Protein AF-A0A2A2KFQ8-F1 (afdb_monomer)

Radius of gyration: 24.81 Å; Cα contacts (8 Å, |Δi|>4): 143; chains: 1; bounding box: 69×61×55 Å

Secondary structure (DSSP, 8-state):
-PPP--------S----HHHHHHHHHHTTHHHHHHHTTT-EEEEESS-SS---TTT--EEEEE-PPPTTPEES-TTS-HHHHHHHHHHHHT-TT----PPPSS-HHHHHH-HHHH--TTS-SEEPPPHHHHHHHHHHHHHHHHHHHHHHHHHHHHH-

Foldseek 3Di:
DDDDPDDPPDDPDDPPPVVVVVVVVVLLCLLVVLQVCQPDWDWDFPDPDPDDDPVPTDTDTDAQAADPQWDFLEPSHDRRSLSSSLVCLCPDPVNDPAAEFPDHSVRCVVPVSVRDDSNYGRTDHRPPVVVVVVVVVVVVVVVVVVVVVVVVVVVVD

Solvent-accessible surface area (backbone atoms only — not comparable to full-atom values): 9575 Å² total; per-residue (Å²): 138,86,81,80,93,78,86,87,88,80,87,84,80,88,81,81,47,70,63,59,59,49,47,62,60,51,37,72,44,49,61,55,54,18,52,71,50,40,81,54,65,45,75,42,59,70,67,92,54,106,67,85,50,90,91,76,56,58,65,44,82,44,60,60,68,48,61,95,76,62,45,74,43,50,88,95,45,56,56,31,12,39,31,48,30,38,53,56,37,62,70,33,92,81,61,52,70,81,42,46,46,87,54,50,49,66,52,37,70,75,38,44,87,78,50,57,56,72,73,31,28,60,28,39,68,72,52,74,70,61,50,57,54,50,50,53,54,49,53,49,53,52,51,53,52,51,50,53,50,52,55,52,49,66,75,77,106

Nearest PDB structures (foldseek):
  5aww-assembly1_Y  TM=3.226E-01  e=3.446E+00  Thermus thermophilus HB8
  8bf9-assembly1_C  TM=2.603E-01  e=3.677E+00  Ovis aries
  3gjx-assembly1_A  TM=3.057E-01  e=9.121E+00  Mus musculus
  5nco-assembly1_g  TM=2.436E-01  e=5.791E+00  Escherichia coli

Sequence (157 aa):
MFLNLKNSKQVSESFQCNFCKKINKIKKFQLMWAKSLEGLTCSVPARMGDKSDVERDEYIEESLQLAGRLTKICDAMSDRGVAAHICSTVHHPAQMGVYGQKASKEKLAENLLLNYDPNQPMIQWIDKITLEEDIRAQEKRVLDARKRLQEVLKHFG

Organism: NCBI:txid2018661

Mean predicted aligned error: 13.71 Å

Structure (mmCIF, N/CA/C/O backbone):
data_AF-A0A2A2KFQ8-F1
#
_entry.id   AF-A0A2A2KFQ8-F1
#
loop_
_atom_site.group_PDB
_atom_site.id
_atom_site.type_symbol
_atom_site.label_atom_id
_atom_site.label_alt_id
_atom_site.label_comp_id
_atom_site.label_asym_id
_atom_site.label_entity_id
_atom_site.label_seq_id
_atom_site.pdbx_PDB_ins_code
_atom_site.Cartn_x
_atom_site.Cartn_y
_atom_site.Cartn_z
_atom_site.occupancy
_atom_site.B_iso_or_equiv
_atom_site.auth_seq_id
_atom_site.auth_comp_id
_atom_site.auth_asym_id
_atom_site.auth_atom_id
_atom_site.pdbx_PDB_model_num
ATOM 1 N N . MET A 1 1 ? 37.875 24.506 37.601 1.00 35.56 1 MET A N 1
ATOM 2 C CA . MET A 1 1 ? 38.406 24.745 36.243 1.00 35.56 1 MET A CA 1
ATOM 3 C C . MET A 1 1 ? 37.353 24.248 35.262 1.00 35.56 1 MET A C 1
ATOM 5 O O . MET A 1 1 ? 37.184 23.048 35.112 1.00 35.56 1 MET A O 1
ATOM 9 N N . PHE A 1 2 ? 36.532 25.162 34.744 1.00 31.30 2 PHE A N 1
ATOM 10 C CA . PHE A 1 2 ? 35.403 24.858 33.863 1.00 31.30 2 PHE A CA 1
ATOM 11 C C . PHE A 1 2 ? 35.916 24.665 32.432 1.00 31.30 2 PHE A C 1
ATOM 13 O O . PHE A 1 2 ? 36.506 25.590 31.875 1.00 31.30 2 PHE A O 1
ATOM 20 N N . LEU A 1 3 ? 35.706 23.489 31.835 1.00 36.66 3 LEU A N 1
ATOM 21 C CA . LEU A 1 3 ? 35.975 23.279 30.413 1.00 36.66 3 LEU A CA 1
ATOM 22 C C . LEU A 1 3 ? 34.719 23.607 29.599 1.00 36.66 3 LEU A C 1
ATOM 24 O O . LEU A 1 3 ? 33.639 23.062 29.815 1.00 36.66 3 LEU A O 1
ATOM 28 N N . ASN A 1 4 ? 34.900 24.568 28.697 1.00 32.25 4 ASN A N 1
ATOM 29 C CA . ASN A 1 4 ? 33.914 25.147 27.796 1.00 32.25 4 ASN A CA 1
ATOM 30 C C . ASN A 1 4 ? 33.341 24.102 26.823 1.00 32.25 4 ASN A C 1
ATOM 32 O O . ASN A 1 4 ? 34.057 23.579 25.974 1.00 32.25 4 ASN A O 1
ATOM 36 N N . LEU A 1 5 ? 32.023 23.900 26.871 1.00 39.34 5 LEU A N 1
ATOM 37 C CA . LEU A 1 5 ? 31.228 23.318 25.788 1.00 39.34 5 LEU A CA 1
ATOM 38 C C . LEU A 1 5 ? 30.951 24.399 24.734 1.00 39.34 5 LEU A C 1
ATOM 40 O O . LEU A 1 5 ? 29.919 25.068 24.771 1.00 39.34 5 LEU A O 1
ATOM 44 N N . LYS A 1 6 ? 31.871 24.593 23.789 1.00 44.69 6 LYS A N 1
ATOM 45 C CA . LYS A 1 6 ? 31.584 25.312 22.541 1.00 44.69 6 LYS A CA 1
ATOM 46 C C . LYS A 1 6 ? 32.196 24.537 21.377 1.00 44.69 6 LYS A C 1
ATOM 48 O O . LYS A 1 6 ? 33.383 24.241 21.406 1.00 44.69 6 LYS A O 1
ATOM 53 N N . ASN A 1 7 ? 31.359 24.271 20.371 1.00 39.81 7 ASN A N 1
ATOM 54 C CA . ASN A 1 7 ? 31.661 23.720 19.038 1.00 39.81 7 ASN A CA 1
ATOM 55 C C . ASN A 1 7 ? 31.490 22.203 18.826 1.00 39.81 7 ASN A C 1
ATOM 57 O O . ASN A 1 7 ? 32.438 21.510 18.484 1.00 39.81 7 ASN A O 1
ATOM 61 N N . SER A 1 8 ? 30.248 21.705 18.879 1.00 34.75 8 SER A N 1
ATOM 62 C CA . SER A 1 8 ? 29.870 20.436 18.217 1.00 34.75 8 SER A CA 1
ATOM 63 C C . SER A 1 8 ? 28.773 20.592 17.150 1.00 34.75 8 SER A C 1
ATOM 65 O O . SER A 1 8 ? 28.132 19.623 16.752 1.00 34.75 8 SER A O 1
ATOM 67 N N . LYS A 1 9 ? 28.563 21.810 16.634 1.00 41.12 9 LYS A N 1
ATOM 68 C CA . LYS A 1 9 ? 27.753 22.048 15.430 1.00 41.12 9 LYS A CA 1
ATOM 69 C C . LYS A 1 9 ? 28.674 22.181 14.221 1.00 41.12 9 LYS A C 1
ATOM 71 O O . LYS A 1 9 ? 28.974 23.304 13.844 1.00 41.12 9 LYS A O 1
ATOM 76 N N . GLN A 1 10 ? 29.141 21.058 13.672 1.00 40.16 10 GLN A N 1
ATOM 77 C CA . GLN A 1 10 ? 29.622 20.924 12.283 1.00 40.16 10 GLN A CA 1
ATOM 78 C C . GLN A 1 10 ? 30.092 19.481 12.020 1.00 40.16 10 GLN A C 1
ATOM 80 O O . GLN A 1 10 ? 31.279 19.208 11.925 1.00 40.16 10 GLN A O 1
ATOM 85 N N . VAL A 1 11 ? 29.158 18.533 11.902 1.00 35.00 11 VAL A N 1
ATOM 86 C CA . VAL A 1 11 ? 29.394 17.291 11.135 1.00 35.00 11 VAL A CA 1
ATOM 87 C C . VAL A 1 11 ? 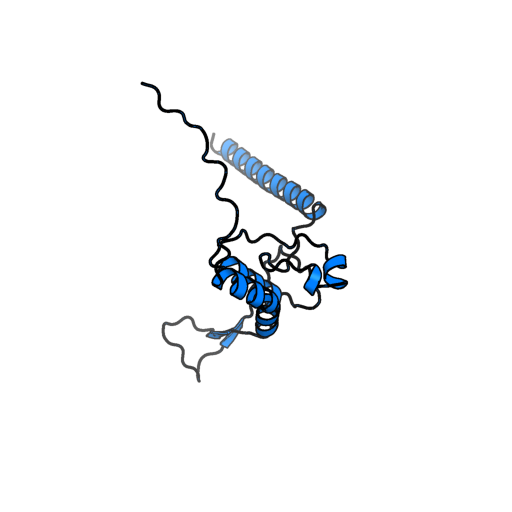28.091 16.944 10.419 1.00 35.00 11 VAL A C 1
ATOM 89 O O . VAL A 1 11 ? 27.407 15.973 10.726 1.00 35.00 11 VAL A O 1
ATOM 92 N N . SER A 1 12 ? 27.680 17.814 9.505 1.00 43.56 12 SER A N 1
ATOM 93 C CA . SER A 1 12 ? 26.531 17.582 8.632 1.00 43.56 12 SER A CA 1
ATOM 94 C C . SER A 1 12 ? 26.902 17.924 7.201 1.00 43.56 12 SER A C 1
ATOM 96 O O . SER A 1 12 ? 26.309 18.811 6.613 1.00 43.56 12 SER A O 1
ATOM 98 N N . GLU A 1 13 ? 27.914 17.263 6.655 1.00 43.75 13 GLU A N 1
ATOM 99 C CA . GLU A 1 13 ? 28.114 17.184 5.211 1.00 43.75 13 GLU A CA 1
ATOM 100 C C . GLU A 1 13 ? 29.193 16.139 4.915 1.00 43.75 13 GLU A C 1
ATOM 102 O O . GLU A 1 13 ? 30.226 16.091 5.576 1.00 43.75 13 GLU A O 1
ATOM 107 N N . SER A 1 14 ? 28.940 15.307 3.903 1.00 37.91 14 SER A N 1
ATOM 108 C CA . SER A 1 14 ? 29.900 14.399 3.250 1.00 37.91 14 SER A CA 1
ATOM 109 C C . SER A 1 14 ? 30.211 13.020 3.868 1.00 37.91 14 SER A C 1
ATOM 111 O O . SER A 1 14 ? 31.342 12.560 3.838 1.00 37.91 14 SER A O 1
ATOM 113 N N . PHE A 1 15 ? 29.192 12.238 4.239 1.00 36.88 15 PHE A N 1
ATOM 114 C CA . PHE A 1 15 ? 29.289 10.768 4.112 1.00 36.88 15 PHE A CA 1
ATOM 115 C C . PHE A 1 15 ? 28.131 10.216 3.277 1.00 36.88 15 PHE A C 1
ATOM 117 O O . PHE A 1 15 ? 27.315 9.409 3.716 1.00 36.88 15 PHE A O 1
ATOM 124 N N . GLN A 1 16 ? 28.051 10.645 2.014 1.00 44.84 16 GLN A N 1
ATOM 125 C CA . GLN A 1 16 ? 27.283 9.880 1.035 1.00 44.84 16 GLN A CA 1
ATOM 126 C C . GLN A 1 16 ? 28.071 8.617 0.688 1.00 44.84 16 GLN A C 1
ATOM 128 O O . GLN A 1 16 ? 28.895 8.614 -0.225 1.00 44.84 16 GLN A O 1
ATOM 133 N N . CYS A 1 17 ? 27.801 7.538 1.422 1.00 39.78 17 CYS A N 1
ATOM 134 C CA . CYS A 1 17 ? 28.286 6.212 1.076 1.00 39.78 17 CYS A CA 1
ATOM 135 C C . CYS A 1 17 ? 27.927 5.899 -0.388 1.00 39.78 17 CYS A C 1
ATOM 137 O O . CYS A 1 17 ? 26.783 6.088 -0.818 1.00 39.78 17 CYS A O 1
ATOM 139 N N . ASN A 1 18 ? 28.890 5.399 -1.164 1.00 50.25 18 ASN A N 1
ATOM 140 C CA . ASN A 1 18 ? 28.658 4.977 -2.549 1.00 50.25 18 ASN A CA 1
ATOM 141 C C . ASN A 1 18 ? 27.547 3.913 -2.646 1.00 50.25 18 ASN A C 1
ATOM 143 O O . ASN A 1 18 ? 26.842 3.847 -3.653 1.00 50.25 18 ASN A O 1
ATOM 147 N N . PHE A 1 19 ? 27.322 3.152 -1.570 1.00 44.12 19 PHE A N 1
ATOM 148 C CA . PHE A 1 19 ? 26.177 2.259 -1.406 1.00 44.12 19 PHE A CA 1
ATOM 149 C C . PHE A 1 19 ? 24.840 3.013 -1.438 1.00 44.12 19 PHE A C 1
ATOM 151 O O . PHE A 1 19 ? 23.972 2.653 -2.224 1.00 44.12 19 PHE A O 1
ATOM 158 N N . CYS A 1 20 ? 24.692 4.120 -0.700 1.00 46.88 20 CYS A N 1
ATOM 159 C CA . CYS A 1 20 ? 23.482 4.955 -0.725 1.00 46.88 20 CYS A CA 1
ATOM 160 C C . CYS A 1 20 ? 23.228 5.575 -2.109 1.00 46.88 20 CYS A C 1
ATOM 162 O O . CYS A 1 20 ? 22.082 5.652 -2.553 1.00 46.88 20 CYS A O 1
ATOM 164 N N . LYS A 1 21 ? 24.286 5.957 -2.841 1.00 52.19 21 LYS A N 1
ATOM 165 C CA . LYS A 1 21 ? 24.166 6.430 -4.235 1.00 52.19 21 LYS A CA 1
ATOM 166 C C . LYS A 1 21 ? 23.682 5.322 -5.181 1.00 52.19 21 LYS A C 1
ATOM 168 O O . LYS A 1 21 ? 22.870 5.589 -6.065 1.00 52.19 21 LYS A O 1
ATOM 173 N N . LYS A 1 22 ? 24.150 4.083 -4.993 1.00 54.91 22 LYS A N 1
ATOM 174 C CA . LYS A 1 22 ? 23.729 2.909 -5.780 1.00 54.91 22 LYS A CA 1
ATOM 175 C C . LYS A 1 22 ? 22.299 2.485 -5.430 1.00 54.91 22 LYS A C 1
ATOM 177 O O . LYS A 1 22 ? 21.503 2.259 -6.336 1.00 54.91 22 LYS A O 1
ATOM 182 N N . ILE A 1 23 ? 21.945 2.504 -4.144 1.00 55.12 23 ILE A N 1
ATOM 183 C CA . ILE A 1 23 ? 20.581 2.306 -3.642 1.00 55.12 23 ILE A CA 1
ATOM 184 C C . ILE A 1 23 ? 19.624 3.320 -4.268 1.00 55.12 23 ILE A C 1
ATOM 186 O O . ILE A 1 23 ? 18.593 2.916 -4.781 1.00 55.12 23 ILE A O 1
ATOM 190 N N . ASN A 1 24 ? 19.961 4.613 -4.305 1.00 56.47 24 ASN A N 1
ATOM 191 C CA . ASN A 1 24 ? 19.089 5.628 -4.913 1.00 56.47 24 ASN A CA 1
ATOM 192 C C . ASN A 1 24 ? 18.860 5.417 -6.418 1.00 56.47 24 ASN A C 1
ATOM 194 O O . ASN A 1 24 ? 17.800 5.779 -6.926 1.00 56.47 24 ASN A O 1
ATOM 198 N N . LYS A 1 25 ? 19.813 4.808 -7.138 1.00 60.00 25 LYS A N 1
ATOM 199 C CA . LYS A 1 25 ? 19.604 4.399 -8.536 1.00 60.00 25 LYS A CA 1
ATOM 200 C C . LYS A 1 25 ? 18.692 3.171 -8.637 1.00 60.00 25 LYS A C 1
ATOM 202 O O . LYS A 1 25 ? 17.781 3.184 -9.454 1.00 60.00 25 LYS A O 1
ATOM 207 N N . ILE A 1 26 ? 18.893 2.157 -7.791 1.00 60.72 26 ILE A N 1
ATOM 208 C CA . ILE A 1 26 ? 18.080 0.923 -7.750 1.00 60.72 26 ILE A CA 1
ATOM 209 C C . ILE A 1 26 ? 16.635 1.216 -7.315 1.00 60.72 26 ILE A C 1
ATOM 211 O O . ILE A 1 26 ? 15.695 0.664 -7.874 1.00 60.72 26 ILE A O 1
ATOM 215 N N . LYS A 1 27 ? 16.447 2.154 -6.384 1.00 60.91 27 LYS A N 1
ATOM 216 C CA . LYS A 1 27 ? 15.154 2.618 -5.864 1.00 60.91 27 LYS A CA 1
ATOM 217 C C . LYS A 1 27 ? 14.185 3.078 -6.959 1.00 60.91 27 LYS A C 1
ATOM 219 O O . LYS A 1 27 ? 12.992 2.813 -6.871 1.00 60.91 27 LYS A O 1
ATOM 224 N N . LYS A 1 28 ? 14.688 3.694 -8.035 1.00 61.06 28 LYS A N 1
ATOM 225 C CA . LYS A 1 28 ? 13.858 4.087 -9.190 1.00 61.06 28 LYS A CA 1
ATOM 226 C C . LYS A 1 28 ? 13.287 2.887 -9.957 1.00 61.06 28 LYS A C 1
ATOM 228 O O . LYS A 1 28 ? 12.261 3.022 -10.609 1.00 61.06 28 LYS A O 1
ATOM 233 N N . PHE A 1 29 ? 13.921 1.720 -9.851 1.00 68.62 29 PHE A N 1
ATOM 234 C CA . PHE A 1 29 ? 13.478 0.474 -10.481 1.00 68.62 29 PHE A CA 1
ATOM 235 C C . PHE A 1 29 ? 12.628 -0.406 -9.558 1.00 68.62 29 PHE A C 1
ATOM 237 O O . PHE A 1 29 ? 12.080 -1.399 -10.023 1.00 68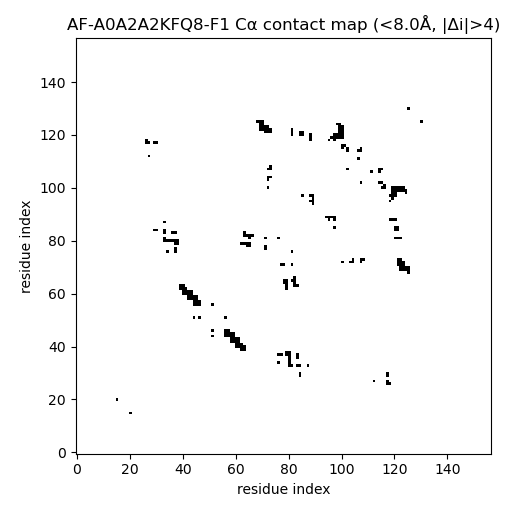.62 29 PHE A O 1
ATOM 244 N N . GLN A 1 30 ? 12.459 -0.045 -8.281 1.00 73.69 30 GLN A N 1
ATOM 245 C CA . GLN A 1 30 ? 11.615 -0.803 -7.349 1.00 73.69 30 GLN A CA 1
ATOM 246 C C . GLN A 1 30 ? 10.174 -0.923 -7.860 1.00 73.69 30 GLN A C 1
ATOM 248 O O . GLN A 1 30 ? 9.563 -1.985 -7.760 1.00 73.69 30 GLN A O 1
ATOM 253 N N . LEU A 1 31 ? 9.674 0.137 -8.498 1.00 76.44 31 LEU A N 1
ATOM 254 C CA . LEU A 1 31 ? 8.362 0.135 -9.129 1.00 76.44 31 LEU A CA 1
ATOM 255 C C . LEU A 1 31 ? 8.282 -0.846 -10.310 1.00 76.44 31 LEU A C 1
ATOM 257 O O . LEU A 1 31 ? 7.271 -1.519 -10.482 1.00 76.44 31 LEU A O 1
ATOM 261 N N . MET A 1 32 ? 9.362 -0.975 -11.088 1.00 80.31 32 MET A N 1
ATOM 262 C CA . MET A 1 32 ? 9.439 -1.939 -12.191 1.00 80.31 32 MET A CA 1
ATOM 263 C C . MET A 1 32 ? 9.389 -3.374 -11.666 1.00 80.31 32 MET A C 1
ATOM 265 O O . MET A 1 32 ? 8.699 -4.205 -12.240 1.00 80.31 32 MET A O 1
ATOM 269 N N . TRP A 1 33 ? 10.069 -3.667 -10.554 1.00 80.69 33 TRP A N 1
ATOM 270 C CA . TRP A 1 33 ? 10.017 -4.993 -9.934 1.00 80.69 33 TRP A CA 1
ATOM 271 C C . TRP A 1 33 ? 8.635 -5.317 -9.380 1.00 80.69 33 TRP A C 1
ATOM 273 O O . TRP A 1 33 ? 8.127 -6.405 -9.631 1.00 80.69 33 TRP A O 1
ATOM 283 N N . ALA A 1 34 ? 7.999 -4.367 -8.692 1.00 82.56 34 ALA A N 1
ATOM 284 C CA . ALA A 1 34 ? 6.628 -4.540 -8.226 1.00 82.56 34 ALA A CA 1
ATOM 285 C C . ALA A 1 34 ? 5.658 -4.799 -9.391 1.00 82.56 34 ALA A C 1
ATOM 287 O O . ALA A 1 34 ? 4.821 -5.695 -9.306 1.00 82.56 34 ALA A O 1
ATOM 288 N N . LYS A 1 35 ? 5.826 -4.082 -10.512 1.00 83.31 35 LYS A N 1
ATOM 289 C CA . LYS A 1 35 ? 5.046 -4.305 -11.734 1.00 83.31 35 LYS A CA 1
ATOM 290 C C . LYS A 1 35 ? 5.298 -5.686 -12.345 1.00 83.31 35 LYS A C 1
ATOM 292 O O . LYS A 1 35 ? 4.350 -6.342 -12.762 1.00 83.31 35 LYS A O 1
ATOM 297 N N . SER A 1 36 ? 6.544 -6.154 -12.375 1.00 84.44 36 SER A N 1
ATOM 298 C CA . SER A 1 36 ? 6.874 -7.492 -12.888 1.00 84.44 36 SER A CA 1
ATOM 299 C C . SER A 1 36 ? 6.271 -8.625 -12.052 1.00 84.44 36 SER A C 1
ATOM 301 O O . SER A 1 36 ? 6.023 -9.701 -12.585 1.00 84.44 36 SER A O 1
ATOM 303 N N . LEU A 1 37 ? 6.020 -8.394 -10.760 1.00 81.38 37 LEU A N 1
ATOM 304 C CA . LEU A 1 37 ? 5.415 -9.374 -9.849 1.00 81.38 37 LEU A CA 1
ATOM 305 C C . LEU A 1 37 ? 3.879 -9.366 -9.870 1.00 81.38 37 LEU A C 1
ATOM 307 O O . LEU A 1 37 ? 3.251 -10.138 -9.154 1.00 81.38 37 LEU A O 1
ATOM 311 N N . GLU A 1 38 ? 3.257 -8.521 -10.689 1.00 83.50 38 GLU A N 1
ATOM 312 C CA . GLU A 1 38 ? 1.804 -8.345 -10.714 1.00 83.50 38 GLU A CA 1
ATOM 313 C C . GLU A 1 38 ? 1.032 -9.617 -11.114 1.00 83.50 38 GLU A C 1
ATOM 315 O O . GLU A 1 38 ? -0.071 -9.861 -10.625 1.00 83.50 38 GLU A O 1
ATOM 320 N N . GLY A 1 39 ? 1.623 -10.437 -11.987 1.00 82.69 39 GLY A N 1
ATOM 321 C CA . GLY A 1 39 ? 1.049 -11.705 -12.443 1.00 82.69 39 GLY A CA 1
ATOM 322 C C . GLY A 1 39 ? 1.375 -12.902 -11.550 1.00 82.69 39 GLY A C 1
ATOM 323 O O . GLY A 1 39 ? 1.012 -14.017 -11.907 1.00 82.69 39 GLY A O 1
ATOM 324 N N . LEU A 1 40 ? 2.081 -12.703 -10.431 1.00 83.81 40 LEU A N 1
ATOM 325 C CA . LEU A 1 40 ? 2.493 -13.805 -9.569 1.00 83.81 40 LEU A CA 1
ATOM 326 C C . LEU A 1 40 ? 1.281 -14.371 -8.814 1.00 83.81 40 LEU A C 1
ATOM 328 O O . LEU A 1 40 ? 0.627 -13.668 -8.039 1.00 83.81 40 LEU A O 1
ATOM 332 N N . THR A 1 41 ? 1.013 -15.654 -9.023 1.00 84.44 41 THR A N 1
ATOM 333 C CA . THR A 1 41 ? 0.050 -16.450 -8.259 1.00 84.44 41 THR A CA 1
ATOM 334 C C . THR A 1 41 ? 0.796 -17.556 -7.520 1.00 84.44 41 THR A C 1
ATOM 336 O O . THR A 1 41 ? 1.845 -18.024 -7.970 1.00 84.44 41 THR A O 1
ATOM 339 N N . CYS A 1 42 ? 0.301 -17.945 -6.349 1.00 81.50 42 CYS A N 1
ATOM 340 C CA . CYS A 1 42 ? 0.775 -19.121 -5.639 1.00 81.50 42 CYS A CA 1
ATOM 341 C C . CYS A 1 42 ? -0.289 -20.215 -5.699 1.00 81.50 42 CYS A C 1
ATOM 343 O O . CYS A 1 42 ? -1.468 -19.979 -5.453 1.00 81.50 42 CYS A O 1
ATOM 345 N N . SER A 1 43 ? 0.140 -21.428 -6.025 1.00 82.56 43 SER A N 1
ATOM 346 C CA . SER A 1 43 ? -0.688 -22.622 -5.927 1.00 82.56 43 SER A CA 1
ATOM 347 C C . SER A 1 43 ? -0.634 -23.130 -4.488 1.00 82.56 43 SER A C 1
ATOM 349 O O . SER A 1 43 ? 0.396 -23.648 -4.044 1.00 82.56 43 SER A O 1
ATOM 351 N N . VAL A 1 44 ? -1.723 -22.969 -3.745 1.00 81.31 44 VAL A N 1
ATOM 352 C CA . VAL A 1 44 ? -1.861 -23.496 -2.386 1.00 81.31 44 VAL A CA 1
ATOM 353 C C . VAL A 1 44 ? -2.555 -24.856 -2.474 1.00 81.31 44 VAL A C 1
ATOM 355 O O . VAL A 1 44 ? -3.658 -24.923 -3.017 1.00 81.31 44 VAL A O 1
ATOM 358 N N . PRO A 1 45 ? -1.945 -25.952 -1.988 1.00 79.62 45 PRO A N 1
ATOM 359 C CA . PRO A 1 45 ? -2.618 -27.246 -1.970 1.00 79.62 45 PRO A CA 1
ATOM 360 C C . PRO A 1 45 ? -3.864 -27.164 -1.077 1.00 79.62 45 PRO A C 1
ATOM 362 O O . PRO A 1 45 ? -3.793 -26.709 0.065 1.00 79.62 45 PRO A O 1
ATOM 365 N N . ALA A 1 46 ? -5.013 -27.605 -1.592 1.00 74.19 46 ALA A N 1
ATOM 366 C CA . ALA A 1 46 ? -6.297 -27.561 -0.888 1.00 74.19 46 ALA A CA 1
ATOM 367 C C . ALA A 1 46 ? -6.315 -28.483 0.344 1.00 74.19 46 ALA A C 1
ATOM 369 O O . ALA A 1 46 ? -7.059 -28.262 1.303 1.00 74.19 46 ALA A O 1
ATOM 370 N N . ARG A 1 47 ? -5.465 -29.515 0.342 1.00 69.25 47 ARG A N 1
ATOM 371 C CA . ARG A 1 47 ? -5.205 -30.354 1.508 1.00 69.25 47 ARG A CA 1
ATOM 372 C C . ARG A 1 47 ? -4.102 -29.742 2.365 1.00 69.25 47 ARG A C 1
ATOM 374 O O . ARG A 1 47 ? -2.936 -29.727 1.989 1.00 69.25 47 ARG A O 1
ATOM 381 N N . MET A 1 48 ? -4.469 -29.314 3.570 1.00 63.94 48 MET A N 1
ATOM 382 C CA . MET A 1 48 ? -3.506 -29.012 4.628 1.00 63.94 48 MET A CA 1
ATOM 383 C C . MET A 1 48 ? -2.987 -30.327 5.215 1.00 63.94 48 MET A C 1
ATOM 385 O O . MET A 1 48 ? -3.643 -30.959 6.042 1.00 63.94 48 MET A O 1
ATOM 389 N N . GLY A 1 49 ? -1.811 -30.752 4.770 1.00 58.81 49 GLY A N 1
ATOM 390 C CA . GLY A 1 49 ? -1.072 -31.866 5.346 1.00 58.81 49 GLY A CA 1
ATOM 391 C C . GLY A 1 49 ? 0.420 -31.655 5.138 1.00 58.81 49 GLY A C 1
ATOM 392 O O . GLY A 1 49 ? 0.821 -31.072 4.138 1.00 58.81 49 GLY A O 1
ATOM 393 N N . ASP A 1 50 ? 1.238 -32.154 6.066 1.00 67.19 50 ASP A N 1
ATOM 394 C CA . ASP A 1 50 ? 2.715 -32.072 6.077 1.00 67.19 50 ASP A CA 1
ATOM 395 C C . ASP A 1 50 ? 3.411 -32.575 4.788 1.00 67.19 50 ASP A C 1
ATOM 397 O O . ASP A 1 50 ? 4.635 -32.524 4.669 1.00 67.19 50 ASP A O 1
ATOM 401 N N . LYS A 1 51 ? 2.650 -33.114 3.829 1.00 66.81 51 LYS A N 1
ATOM 402 C CA . LYS A 1 51 ? 3.113 -33.635 2.546 1.00 66.81 51 LYS A CA 1
ATOM 403 C C . LYS A 1 51 ? 2.101 -33.264 1.470 1.00 66.81 51 LYS A C 1
ATOM 405 O O . LYS A 1 51 ? 0.961 -33.717 1.546 1.00 66.81 51 LYS A O 1
ATOM 410 N N . SER A 1 52 ? 2.539 -32.487 0.487 1.00 68.88 52 SER A N 1
ATOM 411 C CA . SER A 1 52 ? 1.810 -32.291 -0.761 1.00 68.88 52 SER A CA 1
ATOM 412 C C . SER A 1 52 ? 2.318 -33.267 -1.827 1.00 68.88 52 SER A C 1
ATOM 414 O O . SER A 1 52 ? 3.525 -33.484 -1.956 1.00 68.88 52 SER A O 1
ATOM 416 N N . ASP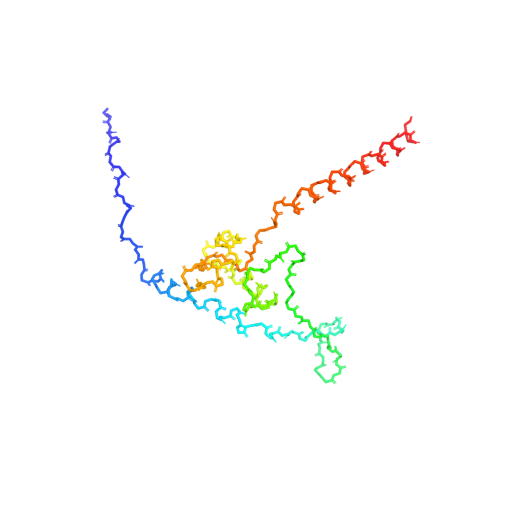 A 1 53 ? 1.401 -33.882 -2.567 1.00 72.44 53 ASP A N 1
ATOM 417 C CA . ASP A 1 53 ? 1.688 -34.718 -3.737 1.00 72.44 53 ASP A CA 1
ATOM 418 C C . ASP A 1 53 ? 1.276 -33.949 -5.000 1.00 72.44 53 ASP A C 1
ATOM 420 O O . ASP A 1 53 ? 0.089 -33.734 -5.240 1.00 72.44 53 ASP A O 1
ATOM 424 N N . VAL A 1 54 ? 2.268 -33.538 -5.802 1.00 72.31 54 VAL A N 1
ATOM 425 C CA . VAL A 1 54 ? 2.098 -32.659 -6.979 1.00 72.31 54 VAL A CA 1
ATOM 426 C C . VAL A 1 54 ? 1.102 -33.211 -7.999 1.00 72.31 54 VAL A C 1
ATOM 428 O O . VAL A 1 54 ? 0.421 -32.442 -8.668 1.00 72.31 54 VAL A O 1
ATOM 431 N N . GLU A 1 55 ? 0.983 -34.534 -8.095 1.00 75.44 55 GLU A N 1
ATOM 432 C C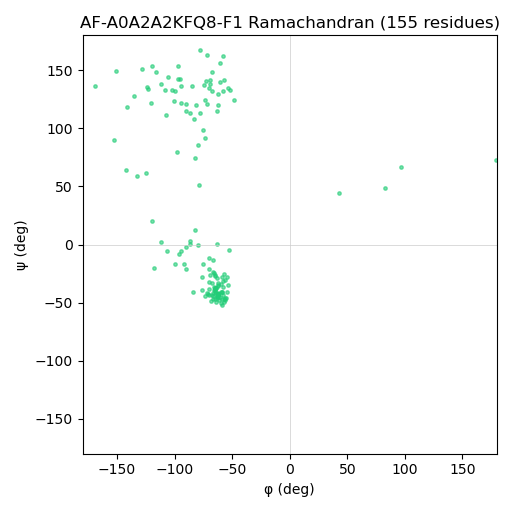A . GLU A 1 55 ? 0.129 -35.196 -9.086 1.00 75.44 55 GLU A CA 1
ATOM 433 C C . GLU A 1 55 ? -1.291 -35.479 -8.573 1.00 75.44 55 GLU A C 1
ATOM 435 O O . GLU A 1 55 ? -2.184 -35.793 -9.358 1.00 75.44 55 GLU A O 1
ATOM 440 N N . ARG A 1 56 ? -1.510 -35.435 -7.252 1.00 71.56 56 ARG A N 1
ATOM 441 C CA . ARG A 1 56 ? -2.776 -35.865 -6.627 1.00 71.56 56 ARG A CA 1
ATOM 442 C C . ARG A 1 56 ? -3.516 -34.771 -5.883 1.00 71.56 56 ARG A C 1
ATOM 444 O O . ARG A 1 56 ? -4.710 -34.941 -5.634 1.00 71.56 56 ARG A O 1
ATOM 451 N N . ASP A 1 57 ? -2.833 -33.703 -5.500 1.00 77.88 57 ASP A N 1
ATOM 452 C CA . ASP A 1 57 ? -3.460 -32.622 -4.761 1.00 77.88 57 ASP A CA 1
ATOM 453 C C . ASP A 1 57 ? -4.133 -31.621 -5.698 1.00 77.88 57 ASP A C 1
ATOM 455 O O . ASP A 1 57 ? -3.591 -31.194 -6.715 1.00 77.88 57 ASP A O 1
ATOM 459 N N . GLU A 1 58 ? -5.343 -31.223 -5.318 1.00 78.75 58 GLU A N 1
ATOM 460 C CA . GLU A 1 58 ? -6.015 -30.081 -5.919 1.00 78.75 58 GLU A CA 1
ATOM 461 C C . GLU A 1 58 ? -5.370 -28.795 -5.397 1.00 78.75 58 GLU A C 1
ATOM 463 O O . GLU A 1 58 ? -5.097 -28.659 -4.199 1.00 78.75 58 GLU A O 1
ATOM 468 N N . TYR A 1 59 ? -5.140 -27.840 -6.293 1.00 79.25 59 TYR A N 1
ATOM 469 C CA . TYR A 1 59 ? -4.526 -26.561 -5.966 1.00 79.25 59 TYR A CA 1
ATOM 470 C C . TYR A 1 59 ? -5.531 -25.427 -6.110 1.00 79.25 59 TYR A C 1
ATOM 472 O O . TYR A 1 59 ? -6.284 -25.358 -7.081 1.00 79.25 59 TYR A O 1
ATOM 480 N N . ILE A 1 60 ? -5.499 -24.511 -5.148 1.00 83.44 60 ILE A N 1
ATOM 481 C CA . ILE A 1 60 ? -6.194 -23.232 -5.213 1.00 83.44 60 ILE A CA 1
ATOM 482 C C . ILE A 1 60 ? -5.156 -22.183 -5.588 1.00 83.44 60 ILE A C 1
ATOM 484 O O . ILE A 1 60 ? -4.129 -22.043 -4.921 1.00 83.44 60 ILE A O 1
ATOM 488 N N . GLU A 1 61 ? -5.409 -21.457 -6.671 1.00 82.25 61 GLU A N 1
ATOM 489 C CA . GLU A 1 61 ? -4.582 -20.314 -7.033 1.00 82.25 61 GLU A CA 1
ATOM 490 C C . GLU A 1 61 ? -4.955 -19.119 -6.160 1.00 82.25 61 GLU A C 1
ATOM 492 O O . GLU A 1 61 ? -6.040 -18.552 -6.278 1.00 82.25 61 GLU A O 1
ATOM 497 N N . GLU A 1 62 ? -4.026 -18.718 -5.303 1.00 82.69 62 GLU A N 1
ATOM 498 C CA . GLU A 1 62 ? -4.133 -17.505 -4.511 1.00 82.69 62 GLU A CA 1
ATOM 499 C C . GLU A 1 62 ? -3.203 -16.434 -5.079 1.00 82.69 62 GLU A C 1
ATOM 501 O O . GLU A 1 62 ? -2.106 -16.695 -5.578 1.00 82.69 62 GLU A O 1
ATOM 506 N N . SER A 1 63 ? -3.652 -15.185 -5.029 1.00 84.06 63 SER A N 1
ATOM 507 C CA . SER A 1 63 ? -2.867 -14.043 -5.497 1.00 84.06 63 SER A CA 1
ATOM 508 C C . SER A 1 63 ? -2.816 -12.975 -4.430 1.00 84.06 63 SER A C 1
ATOM 510 O O . SER A 1 63 ? -3.758 -12.820 -3.654 1.00 84.06 63 SER A O 1
ATOM 512 N N . LEU A 1 64 ? -1.739 -12.197 -4.420 1.00 84.56 64 LEU A N 1
ATOM 513 C CA . LEU A 1 64 ? -1.574 -11.141 -3.438 1.00 84.56 64 LEU A CA 1
ATOM 514 C C . LEU A 1 64 ? -2.670 -10.078 -3.607 1.00 84.56 64 LEU A C 1
ATOM 516 O O . LEU A 1 64 ? -2.729 -9.399 -4.630 1.00 84.56 64 LEU A O 1
ATOM 520 N N . GLN A 1 65 ? -3.535 -9.939 -2.603 1.00 85.25 65 GLN A N 1
ATOM 521 C CA . GLN A 1 65 ? -4.624 -8.965 -2.613 1.00 85.25 65 GLN A CA 1
ATOM 522 C C . GLN A 1 65 ? -4.216 -7.683 -1.896 1.00 85.25 65 GLN A C 1
ATOM 524 O O . GLN A 1 65 ? -3.545 -7.709 -0.860 1.00 85.25 65 GLN A O 1
ATOM 529 N N . LEU A 1 66 ? -4.668 -6.548 -2.424 1.00 83.94 66 LEU A N 1
ATOM 530 C CA . LEU A 1 66 ? -4.542 -5.278 -1.728 1.00 83.94 66 LEU A CA 1
ATOM 531 C C . LEU A 1 66 ? -5.478 -5.272 -0.515 1.00 83.94 66 LEU A C 1
ATOM 533 O O . LEU A 1 66 ? -6.639 -5.667 -0.609 1.00 83.94 66 LEU A O 1
ATOM 537 N N . ALA A 1 67 ? -4.979 -4.819 0.636 1.00 81.25 67 ALA A N 1
ATOM 538 C CA . ALA A 1 67 ? -5.802 -4.709 1.833 1.00 81.25 67 ALA A CA 1
ATOM 539 C C . ALA A 1 67 ? -7.011 -3.798 1.557 1.00 81.25 67 ALA A C 1
ATOM 541 O O . ALA A 1 67 ? -6.845 -2.693 1.047 1.00 81.25 67 ALA A O 1
ATOM 542 N N . GLY A 1 68 ? -8.217 -4.239 1.933 1.00 72.38 68 GLY A N 1
ATOM 543 C CA . GLY A 1 68 ? -9.487 -3.660 1.461 1.00 72.38 68 GLY A CA 1
ATOM 544 C C . GLY A 1 68 ? -9.783 -2.200 1.832 1.00 72.38 68 GLY A C 1
ATOM 545 O O . GLY A 1 68 ? -10.838 -1.692 1.478 1.00 72.38 68 GLY A O 1
ATOM 546 N N . ARG A 1 69 ? -8.885 -1.514 2.546 1.00 74.50 69 ARG A N 1
ATOM 547 C CA . ARG A 1 69 ? -8.990 -0.078 2.869 1.00 74.50 69 ARG A CA 1
ATOM 548 C C . ARG A 1 69 ? -7.934 0.782 2.177 1.00 74.50 69 ARG A C 1
ATOM 550 O O . ARG A 1 69 ? -7.855 1.976 2.442 1.00 74.50 69 ARG A O 1
ATOM 557 N N . LEU A 1 70 ? -7.090 0.182 1.346 1.00 81.12 70 LEU A N 1
ATOM 558 C CA . LEU A 1 70 ? -6.053 0.889 0.614 1.00 81.12 70 LEU A CA 1
ATOM 559 C C . LEU A 1 70 ? -6.525 1.141 -0.809 1.00 81.12 70 LEU A C 1
ATOM 561 O O . LEU A 1 70 ? -6.990 0.233 -1.493 1.00 81.12 70 LEU A O 1
ATOM 565 N N . THR A 1 71 ? -6.362 2.377 -1.259 1.00 84.44 71 THR A N 1
ATOM 566 C CA . THR A 1 71 ? -6.627 2.763 -2.638 1.00 84.44 71 THR A CA 1
ATOM 567 C C . THR A 1 71 ? -5.305 2.888 -3.379 1.00 84.44 71 THR A C 1
ATOM 569 O O . THR A 1 71 ? -4.337 3.485 -2.893 1.00 84.44 71 THR A O 1
ATOM 572 N N . LYS A 1 72 ? -5.240 2.297 -4.573 1.00 87.69 72 LYS A N 1
ATOM 573 C CA . LYS A 1 72 ? -4.104 2.513 -5.467 1.00 87.69 72 LYS A CA 1
ATOM 574 C C . LYS A 1 72 ? -4.132 3.941 -5.997 1.00 87.69 72 LYS A C 1
ATOM 576 O O . LYS A 1 72 ? -5.192 4.468 -6.325 1.00 87.69 72 LYS A O 1
ATOM 581 N N . ILE A 1 73 ? -2.953 4.541 -6.123 1.00 86.81 73 ILE A N 1
ATOM 582 C CA . ILE A 1 73 ? -2.819 5.906 -6.646 1.00 86.81 73 ILE A CA 1
ATOM 583 C C . ILE A 1 73 ? -2.409 5.944 -8.125 1.00 86.81 73 ILE A C 1
ATOM 585 O O . ILE A 1 73 ? -2.557 6.965 -8.784 1.00 86.81 73 ILE A O 1
ATOM 589 N N . CYS A 1 74 ? -1.892 4.835 -8.658 1.00 83.62 74 CYS A N 1
ATOM 590 C CA . CYS A 1 74 ? -1.378 4.743 -10.021 1.00 83.62 74 CYS A CA 1
ATOM 591 C C . CYS A 1 74 ? -2.153 3.681 -10.806 1.00 83.62 74 CYS A C 1
ATOM 593 O O . CYS A 1 74 ? -2.145 2.511 -10.429 1.00 83.62 74 CYS A O 1
ATOM 595 N N . ASP A 1 75 ? -2.778 4.081 -11.915 1.00 82.50 75 ASP A N 1
ATOM 596 C CA . ASP A 1 75 ? -3.573 3.175 -12.757 1.00 82.50 75 ASP A CA 1
ATOM 597 C C . ASP A 1 75 ? -2.698 2.239 -13.609 1.00 82.50 75 ASP A C 1
ATOM 599 O O . ASP A 1 75 ? -3.168 1.209 -14.086 1.00 82.50 75 ASP A O 1
ATOM 603 N N . ALA A 1 76 ? -1.405 2.546 -13.766 1.00 82.06 76 ALA A N 1
ATOM 604 C CA . ALA A 1 76 ? -0.470 1.706 -14.514 1.00 82.06 76 ALA A CA 1
ATOM 605 C C . ALA A 1 76 ? -0.143 0.374 -13.809 1.00 82.06 76 ALA A C 1
ATOM 607 O O . ALA A 1 76 ? 0.465 -0.510 -14.417 1.00 82.06 76 ALA A O 1
ATOM 608 N N . MET A 1 77 ? -0.519 0.211 -12.539 1.00 83.94 77 MET A N 1
ATOM 609 C CA . MET A 1 77 ? -0.262 -0.980 -11.729 1.00 83.94 77 MET A CA 1
ATOM 610 C C . MET A 1 77 ? -1.581 -1.540 -11.191 1.00 83.94 77 MET A C 1
ATOM 612 O O . MET A 1 77 ? -2.431 -0.780 -10.723 1.00 83.94 77 MET A O 1
ATOM 616 N N . SER A 1 78 ? -1.776 -2.860 -11.255 1.00 88.56 78 SER A N 1
ATOM 617 C CA . SER A 1 78 ? -2.956 -3.452 -10.614 1.00 88.56 78 SER A CA 1
ATOM 618 C C . SER A 1 78 ? -2.779 -3.567 -9.106 1.00 88.56 78 SER A C 1
ATOM 620 O O . SER A 1 78 ? -1.684 -3.426 -8.559 1.00 88.56 78 SER A O 1
ATOM 622 N N . ASP A 1 79 ? -3.885 -3.851 -8.431 1.00 88.25 79 ASP A N 1
ATOM 623 C CA . ASP A 1 79 ? -3.975 -3.944 -6.977 1.00 88.25 79 ASP A CA 1
ATOM 624 C C . ASP A 1 79 ? -2.993 -4.993 -6.423 1.00 88.25 79 ASP A C 1
ATOM 626 O O . ASP A 1 79 ? -2.404 -4.790 -5.363 1.00 88.25 79 ASP A O 1
ATOM 630 N N . ARG A 1 80 ? -2.719 -6.054 -7.196 1.00 88.12 80 ARG A N 1
ATOM 631 C CA . ARG A 1 80 ? -1.730 -7.093 -6.870 1.00 88.12 80 ARG A CA 1
ATOM 632 C C . ARG A 1 80 ? -0.302 -6.553 -6.873 1.00 88.12 80 ARG A C 1
ATOM 634 O O . ARG A 1 80 ? 0.456 -6.767 -5.929 1.00 88.12 80 ARG A O 1
ATOM 641 N N . GLY A 1 81 ? 0.052 -5.793 -7.910 1.00 88.00 81 GLY A N 1
ATOM 642 C CA . GLY A 1 81 ? 1.352 -5.127 -8.011 1.00 88.00 81 GLY A CA 1
ATOM 643 C C . GLY A 1 81 ? 1.538 -4.071 -6.919 1.00 88.00 81 GLY A C 1
ATOM 644 O O . GLY A 1 81 ? 2.615 -3.963 -6.334 1.00 88.00 81 GLY A O 1
ATOM 645 N N . VAL A 1 82 ? 0.472 -3.344 -6.568 1.00 89.62 82 VAL A N 1
ATOM 646 C CA . VAL A 1 82 ? 0.471 -2.391 -5.445 1.00 89.62 82 VAL A CA 1
ATOM 647 C C . VAL A 1 82 ? 0.702 -3.117 -4.121 1.00 89.62 82 VAL A C 1
ATOM 649 O O . VAL A 1 82 ? 1.522 -2.668 -3.322 1.00 89.62 82 VAL A O 1
ATOM 652 N N . ALA A 1 83 ? 0.045 -4.255 -3.898 1.00 88.81 83 ALA A N 1
ATOM 653 C CA . ALA A 1 83 ? 0.253 -5.067 -2.706 1.00 88.81 83 ALA A CA 1
ATOM 654 C C . ALA A 1 83 ? 1.700 -5.586 -2.614 1.00 88.81 83 ALA A C 1
ATOM 656 O O . ALA A 1 83 ? 2.332 -5.471 -1.563 1.00 88.81 83 ALA A O 1
ATOM 657 N N . ALA A 1 84 ? 2.275 -6.052 -3.728 1.00 87.19 84 ALA A N 1
ATOM 658 C CA . ALA A 1 84 ? 3.672 -6.491 -3.780 1.00 87.19 84 ALA A CA 1
ATOM 659 C C . ALA A 1 84 ? 4.629 -5.325 -3.500 1.00 87.19 84 ALA A C 1
ATOM 661 O O . ALA A 1 84 ? 5.631 -5.473 -2.792 1.00 87.19 84 ALA A O 1
ATOM 662 N N . HIS A 1 85 ? 4.288 -4.135 -4.002 1.00 86.88 85 HIS A N 1
ATOM 663 C CA . HIS A 1 85 ? 5.040 -2.924 -3.730 1.00 86.88 85 HIS A CA 1
ATOM 664 C C . HIS A 1 85 ? 5.034 -2.586 -2.233 1.00 86.88 85 HIS A C 1
ATOM 666 O O . HIS A 1 85 ? 6.101 -2.333 -1.678 1.00 86.88 85 HIS A O 1
ATOM 672 N N . ILE A 1 86 ? 3.883 -2.678 -1.558 1.00 87.81 86 ILE A N 1
ATOM 673 C CA . ILE A 1 86 ? 3.781 -2.491 -0.101 1.00 87.81 86 ILE A CA 1
ATOM 674 C C . ILE A 1 86 ? 4.699 -3.468 0.631 1.00 87.81 86 ILE A C 1
ATOM 676 O O . ILE A 1 86 ? 5.491 -3.026 1.461 1.00 87.81 86 ILE A O 1
ATOM 680 N N . CYS A 1 87 ? 4.657 -4.763 0.301 1.00 84.88 87 CYS A N 1
ATOM 681 C CA . CYS A 1 87 ? 5.551 -5.756 0.903 1.00 84.88 87 CYS A CA 1
ATOM 682 C C . CYS A 1 87 ? 7.023 -5.354 0.731 1.00 84.88 87 CYS A C 1
ATOM 684 O O . CYS A 1 87 ? 7.788 -5.354 1.695 1.00 84.88 87 CYS A O 1
ATOM 686 N N . SER A 1 88 ? 7.413 -4.925 -0.472 1.00 81.94 88 SER A N 1
ATOM 687 C CA . SER A 1 88 ? 8.783 -4.475 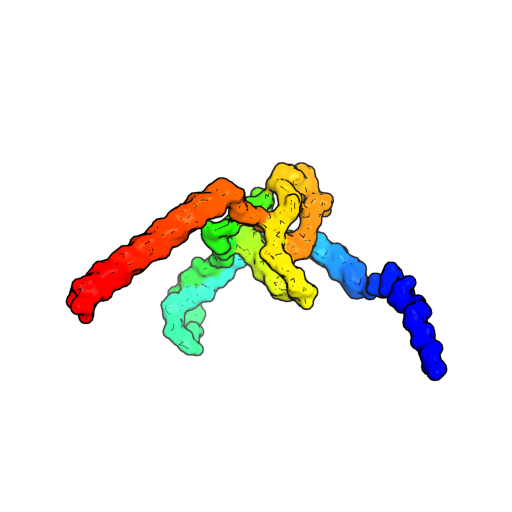-0.737 1.00 81.94 88 SER A CA 1
ATOM 688 C C . SER A 1 88 ? 9.185 -3.242 0.086 1.00 81.94 88 SER A C 1
ATOM 690 O O . SER A 1 88 ? 10.339 -3.132 0.501 1.00 81.94 88 SER A O 1
ATOM 692 N N . THR A 1 89 ? 8.249 -2.323 0.354 1.00 81.94 89 THR A N 1
ATOM 693 C CA . THR A 1 89 ? 8.510 -1.133 1.172 1.00 81.94 89 THR A CA 1
ATOM 694 C C . THR A 1 89 ? 8.563 -1.467 2.663 1.00 81.94 89 THR A C 1
ATOM 696 O O . THR A 1 89 ? 9.436 -0.958 3.360 1.00 81.94 89 THR A O 1
ATOM 699 N N . VAL A 1 90 ? 7.692 -2.357 3.154 1.00 83.62 90 VAL A N 1
ATOM 700 C CA . VAL A 1 90 ? 7.690 -2.836 4.551 1.00 83.62 90 VAL A CA 1
ATOM 701 C C . VAL A 1 90 ? 9.012 -3.523 4.889 1.00 83.62 90 VAL A C 1
ATOM 703 O O . VAL A 1 90 ? 9.610 -3.256 5.928 1.00 83.62 90 VAL A O 1
ATOM 706 N N . HIS A 1 91 ? 9.497 -4.384 3.994 1.00 78.12 91 HIS A N 1
ATOM 707 C CA . HIS A 1 91 ? 10.745 -5.123 4.184 1.00 78.12 91 HIS A CA 1
ATOM 708 C C . HIS A 1 91 ? 11.996 -4.308 3.826 1.00 78.12 91 HIS A C 1
ATOM 710 O O . HIS A 1 91 ? 13.093 -4.860 3.722 1.00 78.12 91 HIS A O 1
ATOM 716 N N . HIS A 1 92 ? 11.863 -2.993 3.637 1.00 73.56 92 HIS A N 1
ATOM 717 C CA . HIS A 1 92 ? 12.996 -2.154 3.291 1.00 73.56 92 HIS A CA 1
ATOM 718 C C . HIS A 1 92 ? 13.992 -2.064 4.467 1.00 73.56 92 HIS A C 1
ATOM 720 O O . HIS A 1 92 ? 13.584 -1.740 5.585 1.00 73.56 92 HIS A O 1
ATOM 726 N N . PRO A 1 93 ? 15.311 -2.258 4.247 1.00 72.50 93 PRO A N 1
ATOM 727 C CA . PRO A 1 93 ? 16.307 -2.274 5.326 1.00 72.50 93 PRO A CA 1
ATOM 728 C C . PRO A 1 93 ? 16.377 -0.988 6.155 1.00 72.50 93 PRO A C 1
ATOM 730 O O . PRO A 1 93 ? 16.746 -1.026 7.322 1.00 72.50 93 PRO A 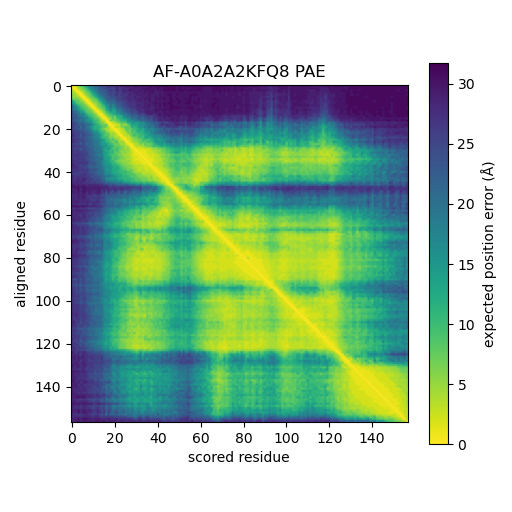O 1
ATOM 733 N N . ALA A 1 94 ? 16.025 0.156 5.559 1.00 70.12 94 ALA A N 1
ATOM 734 C CA . ALA A 1 94 ? 15.998 1.434 6.267 1.00 70.12 94 ALA A CA 1
ATOM 735 C C . ALA A 1 94 ? 14.740 1.634 7.13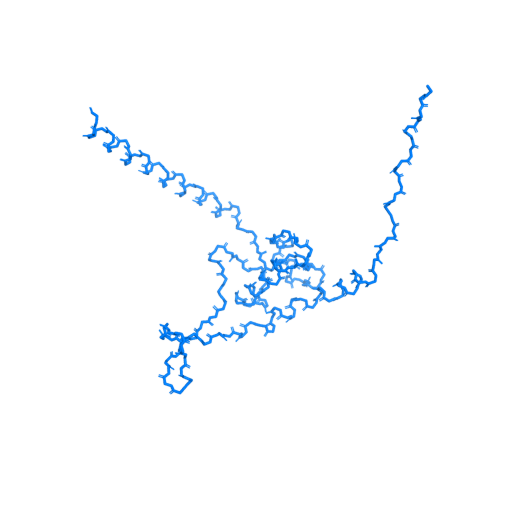6 1.00 70.12 94 ALA A C 1
ATOM 737 O O . ALA A 1 94 ? 14.613 2.696 7.737 1.00 70.12 94 ALA A O 1
ATOM 738 N N . GLN A 1 95 ? 13.815 0.659 7.165 1.00 67.19 95 GLN A N 1
ATOM 739 C CA . GLN A 1 95 ? 12.574 0.659 7.955 1.00 67.19 95 GLN A CA 1
ATOM 740 C C . GLN A 1 95 ? 11.841 2.006 7.937 1.00 67.19 95 GLN A C 1
ATOM 742 O O . GLN A 1 95 ? 11.396 2.525 8.961 1.00 67.19 95 GLN A O 1
ATOM 747 N N . MET A 1 96 ? 11.744 2.609 6.752 1.00 68.50 96 MET A N 1
ATOM 748 C CA . MET A 1 96 ? 10.988 3.842 6.598 1.00 68.50 96 MET A CA 1
ATOM 749 C C . MET A 1 96 ? 9.504 3.523 6.767 1.00 68.50 96 MET A C 1
ATOM 751 O O . MET A 1 96 ? 9.029 2.497 6.283 1.00 68.50 96 MET A O 1
ATOM 755 N N . GLY A 1 97 ? 8.777 4.388 7.476 1.00 68.94 97 GLY A N 1
ATOM 756 C CA . GLY A 1 97 ? 7.342 4.205 7.661 1.00 68.94 97 GLY A CA 1
ATOM 757 C C . GLY A 1 97 ? 6.633 4.049 6.315 1.00 68.94 97 GLY A C 1
ATOM 758 O O . GLY A 1 97 ? 6.904 4.783 5.362 1.00 68.94 97 GLY A O 1
ATOM 759 N N . VAL A 1 98 ? 5.732 3.072 6.242 1.00 76.00 98 VAL A N 1
ATOM 760 C CA . VAL A 1 98 ? 4.999 2.703 5.026 1.00 76.00 98 VAL A CA 1
ATOM 761 C C . VAL A 1 98 ? 3.821 3.656 4.872 1.00 76.00 98 VAL A C 1
ATOM 763 O O . VAL A 1 98 ? 2.673 3.342 5.173 1.00 76.00 98 VAL A O 1
ATOM 766 N N . TYR A 1 99 ? 4.145 4.880 4.473 1.00 80.81 99 TYR A N 1
ATOM 767 C CA . TYR A 1 99 ? 3.179 5.943 4.241 1.00 80.81 99 TYR A CA 1
ATOM 768 C C . TYR A 1 99 ? 2.845 6.023 2.755 1.00 80.81 99 TYR A C 1
ATOM 770 O O . TYR A 1 99 ? 3.739 5.888 1.925 1.00 80.81 99 TYR A O 1
ATOM 778 N N . GLY A 1 100 ? 1.582 6.291 2.417 1.00 85.56 100 GLY A N 1
ATOM 779 C CA . GLY A 1 100 ? 1.187 6.541 1.031 1.00 85.56 100 GLY A CA 1
ATOM 780 C C . GLY A 1 100 ? 1.943 7.707 0.393 1.00 85.56 100 GLY A C 1
ATOM 781 O O . GLY A 1 100 ? 2.535 8.543 1.088 1.00 85.56 100 GLY A O 1
ATOM 782 N N . GLN A 1 101 ? 1.911 7.752 -0.936 1.00 87.88 101 GLN A N 1
ATOM 783 C CA . GLN A 1 101 ? 2.589 8.784 -1.718 1.00 87.88 101 GLN A CA 1
ATOM 784 C C . GLN A 1 101 ? 2.063 10.171 -1.370 1.00 87.88 101 GLN A C 1
ATOM 786 O O . GLN A 1 101 ? 0.863 10.379 -1.196 1.00 87.88 101 GLN A O 1
ATOM 791 N N . LYS A 1 102 ? 2.980 11.136 -1.295 1.00 83.69 102 LYS A N 1
ATOM 792 C CA . LYS A 1 102 ? 2.631 12.550 -1.087 1.00 83.69 102 LYS A CA 1
ATOM 793 C C . LYS A 1 102 ? 2.086 13.223 -2.346 1.00 83.69 102 LYS A C 1
ATOM 795 O O . LYS A 1 102 ? 1.357 14.206 -2.242 1.00 83.69 102 LYS A O 1
ATOM 800 N N . ALA A 1 103 ? 2.492 12.752 -3.523 1.00 84.69 103 ALA A N 1
ATOM 801 C CA . ALA A 1 103 ? 1.996 13.267 -4.791 1.00 84.69 103 ALA A CA 1
ATOM 802 C C . ALA A 1 103 ? 0.550 12.806 -5.015 1.00 84.69 103 ALA A C 1
ATOM 804 O O . ALA A 1 103 ? 0.213 11.669 -4.698 1.00 84.69 103 ALA A O 1
ATOM 805 N N . SER A 1 104 ? -0.294 13.686 -5.557 1.00 84.50 104 SER A N 1
ATOM 806 C CA . SER A 1 104 ? -1.668 13.328 -5.913 1.00 84.50 104 SER A CA 1
ATOM 807 C C . SER A 1 104 ? -1.698 12.412 -7.138 1.00 84.50 104 SER A C 1
ATOM 809 O O . SER A 1 104 ? -0.721 12.327 -7.893 1.00 84.50 104 SER A O 1
ATOM 811 N N . LYS A 1 105 ? -2.836 11.742 -7.350 1.00 85.81 105 LYS A N 1
ATOM 812 C CA . LYS A 1 105 ? -3.053 10.857 -8.500 1.00 85.81 105 LYS A CA 1
ATOM 813 C C . LYS A 1 105 ? -2.779 11.568 -9.830 1.00 85.81 105 LYS A C 1
ATOM 815 O O . LYS A 1 105 ? -2.126 10.999 -10.700 1.00 85.81 105 LYS A O 1
ATOM 820 N N . GLU A 1 106 ? -3.196 12.825 -9.962 1.00 85.69 106 GLU A N 1
ATOM 821 C CA . GLU A 1 106 ? -3.020 13.625 -11.181 1.00 85.69 106 GLU A CA 1
ATOM 822 C C . GLU A 1 106 ? -1.538 13.892 -11.460 1.00 85.69 106 GLU A C 1
ATOM 824 O O . GLU A 1 106 ? -1.055 13.648 -12.562 1.00 85.69 106 GLU A O 1
ATOM 829 N N . LYS A 1 107 ? -0.776 14.299 -10.436 1.00 84.81 107 LYS A N 1
ATOM 830 C CA . LYS A 1 107 ? 0.664 14.567 -10.580 1.00 84.81 107 LYS A CA 1
ATOM 831 C C . LYS A 1 107 ? 1.447 13.308 -10.938 1.00 84.81 107 LYS A C 1
ATOM 833 O O . LYS A 1 107 ? 2.401 13.362 -11.715 1.00 84.81 107 LYS A O 1
ATOM 838 N N . LEU A 1 108 ? 1.069 12.165 -10.370 1.00 85.06 108 LEU A N 1
ATOM 839 C CA . LEU A 1 108 ? 1.699 10.888 -10.706 1.00 85.06 108 LEU A CA 1
ATOM 840 C C . LEU A 1 108 ? 1.346 10.429 -12.126 1.00 85.06 108 LEU A C 1
ATOM 842 O O . LEU A 1 108 ? 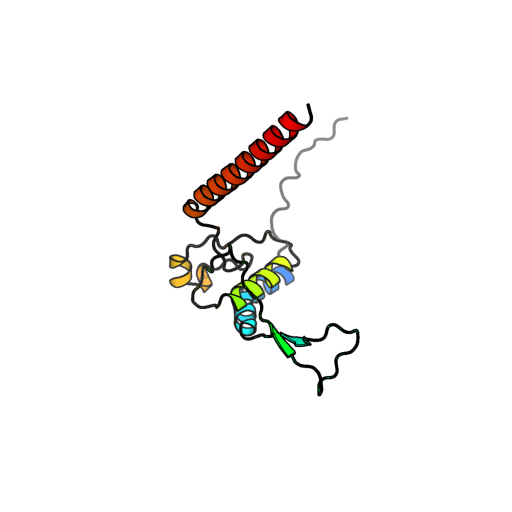2.194 9.823 -12.778 1.00 85.06 108 LEU A O 1
ATOM 846 N N . ALA A 1 109 ? 0.147 10.752 -12.617 1.00 84.62 109 ALA A N 1
ATOM 847 C CA . ALA A 1 109 ? -0.252 10.484 -13.995 1.00 84.62 109 ALA A CA 1
ATOM 848 C C . ALA A 1 109 ? 0.491 11.375 -15.009 1.00 84.62 109 ALA A C 1
ATOM 850 O O . ALA A 1 109 ? 0.889 10.886 -16.062 1.00 84.62 109 ALA A O 1
ATOM 851 N N . GLU A 1 110 ? 0.728 12.650 -14.685 1.00 85.31 110 GLU A N 1
ATOM 852 C CA . GLU A 1 110 ? 1.478 13.580 -15.543 1.00 85.31 110 GLU A CA 1
ATOM 853 C C . GLU A 1 110 ? 2.940 13.157 -15.727 1.00 85.31 110 GLU A C 1
ATOM 855 O O . GLU A 1 110 ? 3.455 13.118 -16.845 1.00 85.31 110 GLU A O 1
ATOM 860 N N . ASN A 1 111 ? 3.637 12.863 -14.624 1.00 83.06 111 ASN A N 1
ATOM 861 C CA . ASN A 1 111 ? 5.027 12.429 -14.678 1.00 83.06 111 ASN A CA 1
ATOM 862 C C . ASN A 1 111 ? 5.392 11.542 -13.487 1.00 83.06 111 ASN A C 1
ATOM 864 O O . ASN A 1 111 ? 5.879 12.003 -12.450 1.00 83.06 111 ASN A O 1
ATOM 868 N N . LEU A 1 112 ? 5.197 10.238 -13.678 1.00 81.69 112 LEU A N 1
ATOM 869 C CA . LEU A 1 112 ? 5.465 9.222 -12.668 1.00 81.69 112 LEU A CA 1
ATOM 870 C C . LEU A 1 112 ? 6.918 9.255 -12.187 1.00 81.69 112 LEU A C 1
ATOM 872 O O . LEU A 1 112 ? 7.166 9.252 -10.990 1.00 81.69 112 LEU A O 1
ATOM 876 N N . LEU A 1 113 ? 7.894 9.332 -13.094 1.00 79.56 113 LEU A N 1
ATOM 877 C CA . LEU A 1 113 ? 9.314 9.247 -12.731 1.00 79.56 113 LEU A CA 1
ATOM 878 C C . LEU A 1 113 ? 9.819 10.465 -11.948 1.00 79.56 113 LEU A C 1
ATOM 880 O O . LEU A 1 113 ? 10.795 10.343 -11.205 1.00 79.56 113 LEU A O 1
ATOM 884 N N . LEU A 1 114 ? 9.188 11.626 -12.136 1.00 82.19 114 LEU A N 1
ATOM 885 C CA . LEU A 1 114 ? 9.533 12.855 -11.427 1.00 82.19 114 LEU A CA 1
ATOM 886 C C . LEU A 1 114 ? 8.857 12.932 -10.054 1.00 82.19 114 LEU A C 1
ATOM 888 O O . LEU A 1 114 ? 9.485 13.362 -9.090 1.00 82.19 114 LEU A O 1
ATOM 892 N N . ASN A 1 115 ? 7.592 12.518 -9.978 1.00 83.88 115 ASN A N 1
ATOM 893 C CA . ASN A 1 115 ? 6.748 12.719 -8.799 1.00 83.88 115 ASN A CA 1
ATOM 894 C C . ASN A 1 115 ? 6.699 11.505 -7.855 1.00 83.88 115 ASN A C 1
ATOM 896 O O . ASN A 1 115 ? 6.156 11.608 -6.757 1.00 83.88 115 ASN A O 1
ATOM 900 N N . TYR A 1 116 ? 7.268 10.370 -8.262 1.00 85.06 116 TYR A N 1
ATOM 901 C CA . TYR A 1 116 ? 7.364 9.156 -7.457 1.00 85.06 116 TYR A CA 1
ATOM 902 C C . TYR A 1 116 ? 8.411 9.274 -6.343 1.00 85.06 116 TYR A C 1
ATOM 904 O O . TYR A 1 116 ? 9.596 9.483 -6.617 1.00 85.06 116 TYR A O 1
ATOM 912 N N . ASP A 1 117 ? 7.995 9.052 -5.092 1.00 84.44 117 ASP A N 1
ATOM 913 C CA . ASP A 1 117 ? 8.911 8.817 -3.971 1.00 84.44 117 ASP A CA 1
ATOM 914 C C . ASP A 1 117 ? 9.210 7.312 -3.832 1.00 84.44 117 ASP A C 1
ATOM 916 O O . ASP A 1 117 ? 8.317 6.544 -3.467 1.00 84.44 117 ASP A O 1
ATOM 920 N N . PRO A 1 118 ? 10.457 6.858 -4.046 1.00 79.31 118 PRO A N 1
ATOM 921 C CA . PRO A 1 118 ? 10.811 5.448 -3.910 1.00 79.31 118 PRO A CA 1
ATOM 922 C C . PRO A 1 118 ? 10.729 4.882 -2.494 1.00 79.31 118 PRO A C 1
ATOM 924 O O . PRO A 1 118 ? 10.843 3.675 -2.314 1.00 79.31 118 PRO A O 1
ATOM 927 N N . ASN A 1 119 ? 10.610 5.733 -1.476 1.00 79.25 119 ASN A N 1
ATOM 928 C CA . ASN A 1 119 ? 10.511 5.285 -0.091 1.00 79.25 119 ASN A CA 1
ATOM 929 C C . ASN A 1 119 ? 9.056 5.050 0.343 1.00 79.25 119 ASN A C 1
ATOM 931 O O . ASN A 1 119 ? 8.830 4.651 1.483 1.00 79.25 119 ASN A O 1
ATOM 935 N N . GLN A 1 120 ? 8.080 5.311 -0.534 1.00 86.62 120 GLN A N 1
ATOM 936 C CA . GLN A 1 120 ? 6.653 5.234 -0.233 1.00 86.62 120 GLN A CA 1
ATOM 937 C C . GLN A 1 120 ? 5.931 4.264 -1.190 1.00 86.62 120 GLN A C 1
ATOM 939 O O . GLN A 1 120 ? 6.133 4.333 -2.406 1.00 86.62 120 GLN A O 1
ATOM 944 N N . PRO A 1 121 ? 5.059 3.363 -0.701 1.00 88.56 121 PRO A N 1
ATOM 945 C CA . PRO A 1 121 ? 4.215 2.532 -1.562 1.00 88.56 121 PRO A CA 1
ATOM 946 C C . PRO A 1 121 ? 3.273 3.358 -2.445 1.00 88.56 121 PRO A C 1
ATOM 948 O O . PRO A 1 121 ? 2.866 4.455 -2.083 1.00 88.56 121 PRO A O 1
ATOM 951 N N . MET A 1 122 ? 2.839 2.788 -3.574 1.00 87.88 122 MET A N 1
ATOM 952 C CA . MET A 1 122 ? 1.927 3.418 -4.550 1.00 87.88 122 MET A CA 1
ATOM 953 C C . MET A 1 122 ? 0.457 3.363 -4.098 1.00 87.88 122 MET A C 1
ATOM 955 O O . MET A 1 122 ? -0.427 2.924 -4.835 1.00 87.88 122 MET A O 1
ATOM 959 N N . ILE A 1 123 ? 0.211 3.804 -2.872 1.00 89.69 123 ILE A N 1
ATOM 960 C CA . ILE A 1 123 ? -1.115 3.909 -2.264 1.00 89.69 123 ILE A CA 1
ATOM 961 C C . ILE A 1 123 ? -1.401 5.356 -1.891 1.00 89.69 123 ILE A C 1
ATOM 963 O O . ILE A 1 123 ? -0.481 6.130 -1.609 1.00 89.69 123 ILE A O 1
ATOM 967 N N . GLN A 1 124 ? -2.681 5.694 -1.856 1.00 83.50 124 GLN A N 1
ATOM 968 C CA . GLN A 1 124 ? -3.168 6.927 -1.261 1.00 83.50 124 GLN A CA 1
ATOM 969 C C . GLN A 1 124 ? -3.642 6.650 0.169 1.00 83.50 124 GLN A C 1
ATOM 971 O O . GLN A 1 124 ? -4.011 5.529 0.527 1.00 83.50 124 GLN A O 1
ATOM 976 N N . TRP A 1 125 ? -3.594 7.679 1.009 1.00 71.44 125 TRP A N 1
ATOM 977 C CA . TRP A 1 125 ? -4.263 7.634 2.303 1.00 71.44 125 TRP A CA 1
ATOM 978 C C . TRP A 1 125 ? -5.778 7.607 2.108 1.00 71.44 125 TRP A C 1
ATOM 980 O O . TRP A 1 125 ? -6.282 8.203 1.161 1.00 71.44 125 TRP A O 1
ATOM 990 N N . ILE A 1 126 ? -6.484 6.941 3.025 1.00 66.50 126 ILE A N 1
ATOM 991 C CA . ILE A 1 126 ? -7.950 6.962 3.094 1.00 66.50 126 ILE A CA 1
ATOM 992 C C . ILE A 1 126 ? -8.406 8.421 3.003 1.00 66.50 126 ILE A C 1
ATOM 994 O O . ILE A 1 126 ? -7.947 9.262 3.784 1.00 66.50 126 ILE A O 1
ATOM 998 N N . ASP A 1 127 ? -9.275 8.721 2.039 1.00 61.97 127 ASP A N 1
ATOM 999 C CA . ASP A 1 127 ? -9.759 10.078 1.837 1.00 61.97 127 ASP A CA 1
ATOM 1000 C C . ASP A 1 127 ? -10.414 10.583 3.127 1.00 61.97 127 ASP A C 1
ATOM 1002 O O . ASP A 1 127 ? -11.109 9.854 3.843 1.00 61.97 127 ASP A O 1
ATOM 1006 N N . LYS A 1 128 ? -10.200 11.862 3.440 1.00 56.62 128 LYS A N 1
ATOM 1007 C CA . LYS A 1 128 ? -10.695 12.483 4.679 1.00 56.62 128 LYS A CA 1
ATOM 1008 C C . LYS A 1 128 ? -12.213 12.308 4.861 1.00 56.62 128 LYS A C 1
ATOM 1010 O O . LYS A 1 128 ? -12.693 12.254 5.985 1.00 56.62 128 LYS A O 1
ATOM 1015 N N . ILE A 1 129 ? -12.949 12.181 3.756 1.00 60.03 129 ILE A N 1
ATOM 1016 C CA . ILE A 1 129 ? -14.399 11.951 3.724 1.00 60.03 129 ILE A CA 1
ATOM 1017 C C . ILE A 1 129 ? -14.747 10.554 4.260 1.00 60.03 129 ILE A C 1
ATOM 1019 O O . ILE A 1 129 ? -15.572 10.433 5.161 1.00 60.03 129 ILE A O 1
ATOM 1023 N N . THR A 1 130 ? -14.062 9.513 3.782 1.00 67.06 130 THR A N 1
ATOM 1024 C CA . THR A 1 130 ? -14.240 8.133 4.265 1.00 67.06 130 THR A CA 1
ATOM 1025 C C . THR A 1 130 ? -13.822 7.951 5.726 1.00 67.06 130 THR A C 1
ATOM 1027 O O . THR A 1 130 ? -14.382 7.113 6.427 1.00 67.06 130 THR A O 1
ATOM 1030 N N . LEU A 1 131 ? -12.894 8.774 6.227 1.00 75.94 131 LEU A N 1
ATOM 1031 C CA . LEU A 1 131 ? -12.470 8.733 7.628 1.00 75.94 131 LEU A CA 1
ATOM 1032 C C . LEU A 1 131 ? -13.592 9.154 8.596 1.00 75.94 131 LEU A C 1
ATOM 1034 O O . LEU A 1 131 ? -13.782 8.512 9.624 1.00 75.94 131 LEU A O 1
ATOM 1038 N N . GLU A 1 132 ? -14.359 10.197 8.271 1.00 82.44 132 GLU A N 1
ATOM 1039 C CA . GLU A 1 132 ? -15.464 10.692 9.114 1.00 82.44 132 GLU A CA 1
ATOM 1040 C C . GLU A 1 132 ? -16.638 9.704 9.199 1.00 82.44 132 GLU A C 1
ATOM 1042 O O . GLU A 1 132 ? -17.338 9.612 10.211 1.00 82.44 132 GLU A O 1
ATOM 1047 N N . GLU A 1 133 ? -16.888 8.963 8.122 1.00 84.75 133 GLU A N 1
ATOM 1048 C CA . GLU A 1 133 ? -17.888 7.892 8.101 1.00 84.75 133 GLU A CA 1
ATOM 1049 C C . GLU A 1 133 ? -17.431 6.695 8.937 1.00 84.75 133 GLU A C 1
ATOM 1051 O O . GLU A 1 133 ? -18.210 6.164 9.735 1.00 84.75 133 GLU A O 1
ATOM 1056 N N . ASP A 1 134 ? -16.154 6.327 8.826 1.00 81.94 134 ASP A N 1
ATOM 1057 C CA . ASP A 1 134 ? -15.540 5.266 9.622 1.00 81.94 134 ASP A CA 1
ATOM 1058 C C . ASP A 1 134 ? -15.549 5.589 11.119 1.00 81.94 134 ASP A C 1
ATOM 1060 O O . ASP A 1 134 ? -15.904 4.724 11.929 1.00 81.94 134 ASP A O 1
ATOM 1064 N N . ILE A 1 135 ? -15.216 6.831 11.489 1.00 87.81 135 ILE A N 1
ATOM 1065 C CA . ILE A 1 135 ? -15.271 7.313 12.874 1.00 87.81 135 ILE A CA 1
ATOM 1066 C C . ILE A 1 135 ? -16.698 7.184 13.404 1.00 87.81 135 ILE A C 1
ATOM 1068 O O . ILE A 1 135 ? -16.908 6.513 14.415 1.00 87.81 135 ILE A O 1
ATOM 1072 N N . ARG A 1 136 ? -17.698 7.713 12.686 1.00 92.56 136 ARG A N 1
ATOM 1073 C CA . ARG A 1 136 ? -19.110 7.605 13.096 1.00 92.56 136 ARG A CA 1
ATOM 1074 C C . ARG A 1 136 ? -19.576 6.156 13.224 1.00 92.56 136 ARG A C 1
ATOM 1076 O O . ARG A 1 136 ? -20.284 5.803 14.170 1.00 92.56 136 ARG A O 1
ATOM 1083 N N . ALA A 1 137 ?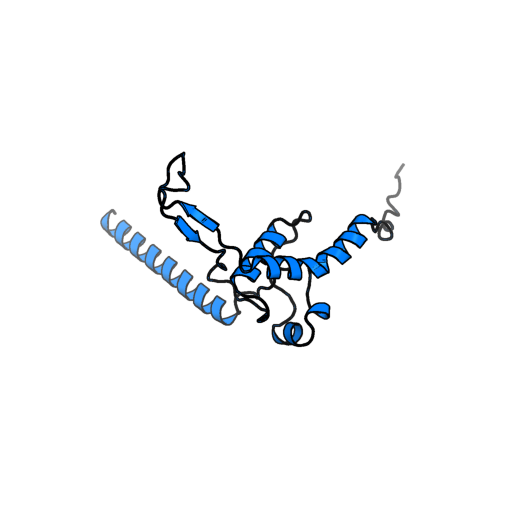 -19.175 5.284 12.301 1.00 90.69 137 ALA A N 1
ATOM 1084 C CA . ALA A 1 137 ? -19.500 3.863 12.373 1.00 90.69 137 ALA A CA 1
ATOM 1085 C C . ALA A 1 137 ? -18.851 3.193 13.594 1.00 90.69 137 ALA A C 1
ATOM 1087 O O . ALA A 1 137 ? -19.456 2.326 14.230 1.00 90.69 137 ALA A O 1
ATOM 1088 N N . GLN A 1 138 ? -17.623 3.583 13.934 1.00 92.25 138 GLN A N 1
ATOM 1089 C CA . GLN A 1 138 ? -16.906 3.072 15.094 1.00 92.25 138 GLN A CA 1
ATOM 1090 C C . GLN A 1 138 ? -17.518 3.562 16.407 1.00 92.25 138 GLN A C 1
ATOM 1092 O O . GLN A 1 138 ? -17.751 2.746 17.299 1.00 92.25 138 GLN A O 1
ATOM 1097 N N . GLU A 1 139 ? -17.871 4.843 16.493 1.00 95.62 139 GLU A N 1
ATOM 1098 C CA . GLU A 1 139 ? -18.608 5.421 17.619 1.00 95.62 139 GLU A CA 1
ATOM 1099 C C . GLU A 1 139 ? -19.927 4.682 17.856 1.00 95.62 139 GLU A C 1
ATOM 1101 O O . GLU A 1 139 ? -20.217 4.274 18.982 1.00 95.62 139 GLU A O 1
ATOM 1106 N N . LYS A 1 140 ? -20.685 4.407 16.787 1.00 96.69 140 LYS A N 1
ATOM 1107 C CA . LYS A 1 140 ? -21.930 3.635 16.874 1.00 96.69 140 LYS A CA 1
ATOM 1108 C C . LYS A 1 140 ? -21.707 2.235 17.454 1.00 96.69 140 LYS A C 1
ATOM 1110 O O . LYS A 1 140 ? -22.426 1.839 18.368 1.00 96.69 140 LYS A O 1
ATOM 1115 N N . ARG A 1 141 ? -20.694 1.496 16.979 1.00 95.38 141 ARG A N 1
ATOM 1116 C CA . ARG A 1 141 ? -20.379 0.148 17.500 1.00 95.38 141 ARG A CA 1
ATOM 1117 C C . ARG A 1 141 ? -20.049 0.172 18.992 1.00 95.38 141 ARG A C 1
ATOM 1119 O O . ARG A 1 141 ? -20.481 -0.713 19.729 1.00 95.38 141 ARG A O 1
ATOM 1126 N N . VAL A 1 142 ? -19.297 1.178 19.435 1.00 97.44 142 VAL A N 1
ATOM 1127 C CA . VAL A 1 142 ? -18.930 1.346 20.848 1.00 97.44 142 VAL A CA 1
ATOM 1128 C C . VAL A 1 142 ? -20.159 1.673 21.697 1.00 97.44 142 VAL A C 1
ATOM 1130 O O . VAL A 1 142 ? -20.337 1.087 22.766 1.00 97.44 142 VAL A O 1
ATOM 1133 N N . LEU A 1 143 ? -21.032 2.564 21.221 1.00 97.12 143 LEU A N 1
ATOM 1134 C CA . LEU A 1 143 ? -22.276 2.911 21.910 1.00 97.12 143 LEU A CA 1
ATOM 1135 C C . LEU A 1 143 ? -23.214 1.706 22.042 1.00 97.12 143 LEU A C 1
ATOM 1137 O O . LEU A 1 143 ? -23.721 1.450 23.135 1.00 97.12 143 LEU A O 1
ATOM 1141 N N . ASP A 1 144 ? -23.387 0.927 20.974 1.00 97.19 144 ASP A N 1
ATOM 1142 C CA . ASP A 1 144 ? -24.212 -0.284 20.992 1.00 97.19 144 ASP A CA 1
ATOM 1143 C C . ASP A 1 144 ? -23.655 -1.327 21.973 1.00 97.19 144 ASP A C 1
ATOM 1145 O O . ASP A 1 144 ? -24.404 -1.910 22.760 1.00 97.19 144 ASP A O 1
ATOM 1149 N N . ALA A 1 145 ? -22.333 -1.531 21.987 1.00 95.88 145 ALA A N 1
ATOM 1150 C CA . ALA A 1 145 ? -21.679 -2.424 22.942 1.00 95.88 145 ALA A CA 1
ATOM 1151 C C . ALA A 1 145 ? -21.874 -1.954 24.393 1.00 95.88 145 ALA A C 1
ATOM 1153 O O . ALA A 1 145 ? -22.198 -2.757 25.270 1.00 95.88 145 ALA A O 1
ATOM 1154 N N . ARG A 1 146 ? -21.748 -0.645 24.647 1.00 96.31 146 ARG A N 1
ATOM 1155 C CA . ARG A 1 146 ? -21.986 -0.053 25.969 1.00 96.31 146 ARG A CA 1
ATOM 1156 C C . ARG A 1 146 ? -23.429 -0.252 26.425 1.00 96.31 146 ARG A C 1
ATOM 1158 O O . ARG A 1 146 ? -23.650 -0.589 27.585 1.00 96.31 146 ARG A O 1
ATOM 1165 N N . LYS A 1 147 ? -24.401 -0.075 25.528 1.00 96.00 147 LYS A N 1
ATOM 1166 C CA . LYS A 1 147 ? -25.821 -0.282 25.834 1.00 96.00 147 LYS A CA 1
ATOM 1167 C C . LYS A 1 147 ? -26.106 -1.739 26.203 1.00 96.00 147 LYS A C 1
ATOM 1169 O O . LYS A 1 147 ? -26.721 -1.984 27.236 1.00 96.00 147 LYS A O 1
ATOM 1174 N N . ARG A 1 148 ? -25.575 -2.696 25.432 1.00 93.88 148 ARG A N 1
ATOM 1175 C CA . ARG A 1 148 ? -25.685 -4.135 25.739 1.00 93.88 148 ARG A CA 1
ATOM 1176 C C . ARG A 1 148 ? -25.093 -4.475 27.105 1.00 93.88 148 ARG A C 1
ATOM 1178 O O . ARG A 1 148 ? -25.713 -5.195 27.877 1.00 93.88 148 ARG A O 1
ATOM 1185 N N . LEU A 1 149 ? -23.926 -3.919 27.437 1.00 94.62 149 LEU A N 1
ATOM 1186 C CA . LEU A 1 149 ? -23.315 -4.108 28.756 1.00 94.62 149 LEU A CA 1
ATOM 1187 C C . LEU A 1 149 ? -24.182 -3.541 29.885 1.00 94.62 149 LEU A C 1
ATOM 1189 O O . LEU A 1 149 ? -24.332 -4.184 30.918 1.00 94.62 149 LEU A O 1
ATOM 1193 N N . GLN A 1 150 ? -24.775 -2.361 29.698 1.00 93.56 150 GLN A N 1
ATOM 1194 C CA . GLN A 1 150 ? -25.679 -1.774 30.689 1.00 93.56 150 GLN A CA 1
ATOM 1195 C C . GLN A 1 150 ? -26.954 -2.598 30.878 1.00 93.56 150 GLN A C 1
ATOM 1197 O O . GLN A 1 150 ? -27.426 -2.730 32.002 1.00 93.56 150 GLN A O 1
ATOM 1202 N N . GLU A 1 151 ? -27.515 -3.151 29.803 1.00 93.38 151 GLU A N 1
ATOM 1203 C CA . GLU A 1 151 ? -28.672 -4.046 29.878 1.00 93.38 151 GLU A CA 1
ATOM 1204 C C . GLU A 1 151 ? -28.335 -5.318 30.659 1.00 93.38 151 GLU A C 1
ATOM 1206 O O . GLU A 1 151 ? -29.093 -5.692 31.549 1.00 93.38 151 GLU A O 1
ATOM 1211 N N . VAL A 1 152 ? -27.172 -5.926 30.407 1.00 93.12 152 VAL A N 1
ATOM 1212 C CA . VAL A 1 152 ? -26.672 -7.075 31.178 1.00 93.12 152 VAL A CA 1
ATOM 1213 C C . VAL A 1 152 ? -26.500 -6.705 32.653 1.00 93.12 152 VAL A C 1
ATOM 1215 O O . VAL A 1 152 ? -27.044 -7.382 33.517 1.00 93.12 152 VAL A O 1
ATOM 1218 N N . LEU A 1 153 ? -25.827 -5.595 32.963 1.00 90.62 153 LEU A N 1
ATOM 1219 C CA . LEU A 1 153 ? -25.618 -5.154 34.348 1.00 90.62 153 LEU A CA 1
ATOM 1220 C C . LEU A 1 153 ? -26.929 -4.905 35.107 1.00 90.62 153 LEU A C 1
ATOM 1222 O O . LEU A 1 153 ? -26.988 -5.185 36.295 1.00 90.62 153 LEU A O 1
ATOM 1226 N N . LYS A 1 154 ? -27.983 -4.433 34.431 1.00 88.94 154 LYS A N 1
ATOM 1227 C CA . LYS A 1 154 ? -29.320 -4.271 35.030 1.00 88.94 154 LYS A CA 1
ATOM 1228 C C . LYS A 1 154 ? -30.040 -5.590 35.326 1.00 88.94 154 LYS A C 1
ATOM 1230 O O . LYS A 1 154 ? -30.986 -5.576 36.097 1.00 88.94 154 LYS A O 1
ATOM 1235 N N . HIS A 1 155 ? -29.662 -6.688 34.671 1.00 81.19 155 HIS A N 1
ATOM 1236 C CA . HIS A 1 155 ? -30.247 -8.010 34.924 1.00 81.19 155 HIS A CA 1
ATOM 1237 C C . HIS A 1 155 ? -29.496 -8.788 36.014 1.00 81.19 155 HIS A C 1
ATOM 1239 O O . HIS A 1 155 ? -30.059 -9.722 36.577 1.00 81.19 155 HIS A O 1
ATOM 1245 N N . PHE A 1 156 ? -28.237 -8.435 36.293 1.00 73.62 156 PHE A N 1
ATOM 1246 C CA . PHE A 1 156 ? -27.385 -9.116 37.277 1.00 73.62 156 PHE A CA 1
ATOM 1247 C C . PHE A 1 156 ? -27.155 -8.321 38.576 1.00 73.62 156 PHE A C 1
ATOM 1249 O O . PHE A 1 156 ? -26.523 -8.854 39.488 1.00 73.62 156 PHE A O 1
ATOM 1256 N N . GLY A 1 157 ? -27.630 -7.074 38.664 1.00 54.75 157 GLY A N 1
ATOM 1257 C CA . GLY A 1 157 ? -27.636 -6.248 39.880 1.00 54.75 157 GLY A CA 1
ATOM 1258 C C . GLY A 1 157 ? -29.053 -5.955 40.335 1.00 54.75 157 GLY A C 1
ATOM 1259 O O . GLY A 1 157 ? -29.243 -5.847 41.565 1.00 54.75 157 GLY A O 1
#

InterPro domains:
  IPR025884 Methyl-CpG binding protein 2/3, C-terminal domain [PF14048] (62-153)

pLDDT: mean 75.19, std 16.67, range [31.3, 97.44]